Protein AF-A0A7Y9S3E4-F1 (afdb_monomer_lite)

Structure (mmCIF, N/CA/C/O backbone):
data_AF-A0A7Y9S3E4-F1
#
_entry.id   AF-A0A7Y9S3E4-F1
#
loop_
_atom_site.group_PDB
_atom_site.id
_atom_site.type_symbol
_atom_site.label_atom_id
_atom_site.label_alt_id
_atom_site.label_comp_id
_atom_site.label_asym_id
_atom_site.label_entity_id
_atom_site.label_seq_id
_atom_site.pdbx_PDB_ins_code
_atom_site.Cartn_x
_atom_site.Cartn_y
_atom_site.Cartn_z
_atom_site.occupancy
_atom_site.B_iso_or_equiv
_atom_site.auth_seq_id
_atom_site.auth_comp_id
_atom_site.auth_asym_id
_atom_site.auth_atom_id
_atom_site.pdbx_PDB_model_num
ATOM 1 N N . MET A 1 1 ? -20.476 12.607 18.650 1.00 38.75 1 MET A N 1
ATOM 2 C CA . MET A 1 1 ? -20.644 11.712 17.489 1.00 38.75 1 MET A CA 1
ATOM 3 C C . MET A 1 1 ? -19.279 11.113 17.263 1.00 38.75 1 MET A C 1
ATOM 5 O O . MET A 1 1 ? -18.344 11.883 17.117 1.00 38.75 1 MET A O 1
ATOM 9 N N . SER A 1 2 ? -19.135 9.801 17.442 1.00 44.78 2 SER A N 1
ATOM 10 C CA . SER A 1 2 ? -17.832 9.149 17.321 1.00 44.78 2 SER A CA 1
ATOM 11 C C . SER A 1 2 ? -17.472 9.126 15.841 1.00 44.78 2 SER A C 1
ATOM 13 O O . SER A 1 2 ? -18.087 8.367 15.095 1.00 44.78 2 SER A O 1
ATOM 15 N N . ASP A 1 3 ? -16.535 9.974 15.420 1.00 51.94 3 ASP A N 1
ATOM 16 C CA . ASP A 1 3 ? -15.800 9.758 14.177 1.00 51.94 3 ASP A CA 1
ATOM 17 C C . ASP A 1 3 ? -15.021 8.461 14.381 1.00 51.94 3 ASP A C 1
ATOM 19 O O . ASP A 1 3 ? -13.937 8.431 1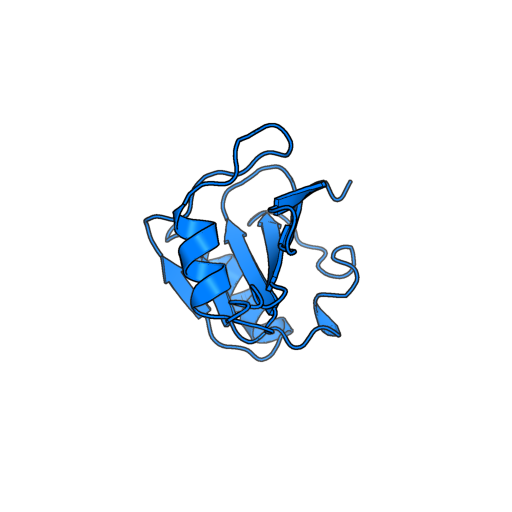4.959 1.00 51.94 3 ASP A O 1
ATOM 23 N N . LEU A 1 4 ? -15.665 7.345 14.043 1.00 54.62 4 LEU A N 1
ATOM 24 C CA . LEU A 1 4 ? -15.028 6.044 13.997 1.00 54.62 4 LEU A CA 1
ATOM 25 C C . LEU A 1 4 ? -13.990 6.154 12.886 1.00 54.62 4 LEU A C 1
ATOM 27 O O . LEU A 1 4 ? -14.339 6.045 11.712 1.00 54.62 4 LEU A O 1
ATOM 31 N N . GLN A 1 5 ? -12.740 6.440 13.253 1.00 60.81 5 GLN A N 1
ATOM 32 C CA . GLN A 1 5 ? -11.616 6.304 12.340 1.00 60.81 5 GLN A CA 1
ATOM 33 C C . GLN A 1 5 ? -11.707 4.895 11.757 1.00 60.81 5 GLN A C 1
ATOM 35 O O . GLN A 1 5 ? -11.654 3.903 12.487 1.00 60.81 5 GLN A O 1
ATOM 40 N N . CYS A 1 6 ? -11.996 4.814 10.458 1.00 67.12 6 CYS A N 1
ATOM 41 C CA . CYS A 1 6 ? -12.149 3.528 9.806 1.00 67.12 6 CYS A CA 1
ATOM 42 C C . CYS A 1 6 ? -10.779 2.848 9.815 1.00 67.12 6 CYS A C 1
ATOM 44 O O . CYS A 1 6 ? -9.793 3.506 9.472 1.00 67.12 6 CYS A O 1
ATOM 46 N N . PRO A 1 7 ? -10.702 1.566 10.204 1.00 79.69 7 PRO A N 1
ATOM 47 C CA . PRO A 1 7 ? -9.441 0.852 10.172 1.00 79.69 7 PRO A CA 1
ATOM 48 C C . PRO A 1 7 ? -8.881 0.898 8.751 1.00 79.69 7 PRO A C 1
ATOM 50 O O . PRO A 1 7 ? -9.616 0.682 7.784 1.00 79.69 7 PRO A O 1
ATOM 53 N N . ALA A 1 8 ? -7.594 1.203 8.641 1.00 89.62 8 ALA A N 1
ATOM 54 C CA . ALA A 1 8 ? -6.874 1.240 7.377 1.00 89.62 8 ALA A CA 1
ATOM 55 C C . ALA A 1 8 ? -5.636 0.359 7.494 1.00 89.62 8 ALA A C 1
ATOM 57 O O . ALA A 1 8 ? -4.955 0.364 8.524 1.00 89.62 8 ALA A O 1
ATOM 58 N N . ARG A 1 9 ? -5.348 -0.398 6.435 1.00 93.31 9 ARG A N 1
ATOM 59 C CA . ARG A 1 9 ? -4.148 -1.228 6.349 1.00 93.31 9 ARG A CA 1
ATOM 60 C C . ARG A 1 9 ? -3.363 -0.880 5.101 1.00 93.31 9 ARG A C 1
ATOM 62 O O . ARG A 1 9 ? -3.923 -0.817 4.008 1.00 93.31 9 ARG A O 1
ATOM 69 N N . MET A 1 10 ? -2.059 -0.705 5.272 1.00 94.44 10 MET A N 1
ATOM 70 C CA . MET A 1 10 ? -1.138 -0.426 4.180 1.00 94.44 10 MET A CA 1
ATOM 71 C C . MET A 1 10 ? 0.053 -1.372 4.236 1.00 94.44 10 MET A C 1
ATOM 73 O O . MET A 1 10 ? 0.647 -1.561 5.297 1.00 94.44 10 MET A O 1
ATOM 77 N N . TRP A 1 11 ? 0.436 -1.933 3.093 1.00 95.56 11 TRP A N 1
ATOM 78 C CA . TRP A 1 11 ? 1.702 -2.657 2.963 1.00 95.56 11 TRP A CA 1
ATOM 79 C C . TRP A 1 11 ? 2.698 -1.788 2.220 1.00 95.56 11 TRP A C 1
ATOM 81 O O . TRP A 1 11 ? 2.437 -1.390 1.091 1.00 95.56 11 TRP A O 1
ATOM 91 N N . VAL A 1 12 ? 3.853 -1.536 2.824 1.00 94.44 12 VAL A N 1
ATOM 92 C CA . VAL A 1 12 ? 4.987 -0.934 2.126 1.00 94.44 12 VAL A CA 1
ATOM 93 C C . VAL A 1 12 ? 5.810 -2.059 1.539 1.00 94.44 12 VAL A C 1
ATOM 95 O O . VAL A 1 12 ? 6.483 -2.798 2.257 1.00 94.44 12 VAL A O 1
ATOM 98 N N . VAL A 1 13 ? 5.731 -2.185 0.224 1.00 94.25 13 VAL A N 1
ATOM 99 C CA . VAL A 1 13 ? 6.451 -3.155 -0.582 1.00 94.25 13 VAL A CA 1
ATOM 100 C C . VAL A 1 13 ? 7.700 -2.466 -1.140 1.00 94.25 13 VAL A C 1
ATOM 102 O O . VAL A 1 13 ? 7.583 -1.557 -1.963 1.00 94.25 13 VAL A O 1
ATOM 105 N N . PRO A 1 14 ? 8.913 -2.873 -0.727 1.00 93.69 14 PRO A N 1
ATOM 106 C CA . PRO A 1 14 ? 10.144 -2.401 -1.340 1.00 93.69 14 PRO A CA 1
ATOM 107 C C . PRO A 1 14 ? 10.124 -2.664 -2.843 1.00 93.69 14 PRO A C 1
ATOM 109 O O . PRO A 1 14 ? 9.809 -3.776 -3.264 1.00 93.69 14 PRO A O 1
ATOM 112 N N . ALA A 1 15 ? 10.531 -1.694 -3.656 1.00 92.56 15 ALA A N 1
ATOM 113 C CA . ALA A 1 15 ? 10.601 -1.857 -5.108 1.00 92.56 15 ALA A CA 1
ATOM 114 C C . ALA A 1 15 ? 11.531 -3.016 -5.531 1.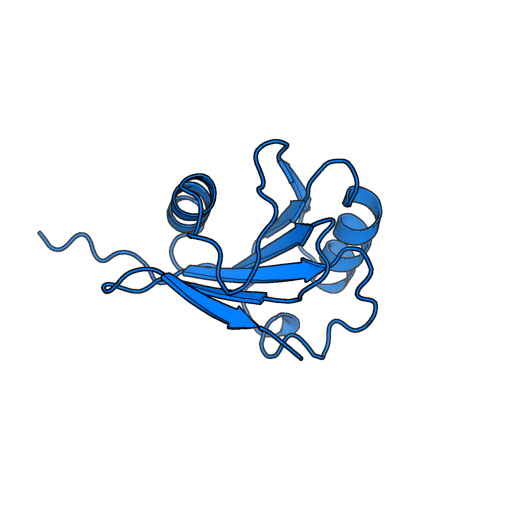00 92.56 15 ALA A C 1
ATOM 116 O O . ALA A 1 15 ? 11.340 -3.630 -6.576 1.00 92.56 15 ALA A O 1
ATOM 117 N N . ALA A 1 16 ? 12.518 -3.352 -4.694 1.00 91.69 16 ALA A N 1
ATOM 118 C CA . ALA A 1 16 ? 13.413 -4.489 -4.898 1.00 91.69 16 ALA A CA 1
ATOM 119 C C . ALA A 1 16 ? 12.837 -5.840 -4.419 1.00 91.69 16 ALA A C 1
ATOM 121 O O . ALA A 1 16 ? 13.448 -6.881 -4.656 1.00 91.69 16 ALA A O 1
ATOM 122 N N . ALA A 1 17 ? 11.695 -5.855 -3.721 1.00 89.81 17 ALA A N 1
ATOM 123 C CA . ALA A 1 17 ? 11.090 -7.083 -3.219 1.00 89.81 17 ALA A CA 1
ATOM 124 C C . ALA A 1 17 ? 10.464 -7.874 -4.366 1.00 89.81 17 ALA A C 1
ATOM 126 O O . ALA A 1 17 ? 9.543 -7.391 -5.023 1.00 89.81 17 ALA A O 1
ATOM 127 N N . THR A 1 18 ? 10.931 -9.101 -4.576 1.00 85.31 18 THR A N 1
ATOM 128 C CA . THR A 1 18 ? 10.409 -10.014 -5.603 1.00 85.31 18 THR A CA 1
ATOM 129 C C . THR A 1 18 ? 9.327 -10.945 -5.066 1.00 85.31 18 THR A C 1
ATOM 131 O O . THR A 1 18 ? 8.403 -11.284 -5.799 1.00 85.31 18 THR A O 1
ATOM 134 N N . ASP A 1 19 ? 9.415 -11.311 -3.788 1.00 87.12 19 ASP A N 1
ATOM 135 C CA . ASP A 1 19 ? 8.465 -12.189 -3.113 1.00 87.12 19 ASP A CA 1
ATOM 136 C C . ASP A 1 19 ? 7.341 -11.372 -2.459 1.00 87.12 19 ASP A C 1
ATOM 138 O O . ASP A 1 19 ? 7.576 -10.622 -1.505 1.00 87.12 19 ASP A O 1
ATOM 142 N N . LEU A 1 20 ? 6.127 -11.498 -3.003 1.00 86.50 20 LEU A N 1
ATOM 143 C CA . LEU A 1 20 ? 4.917 -10.882 -2.454 1.00 86.50 20 LEU A CA 1
ATOM 144 C C . LEU A 1 20 ? 4.209 -11.772 -1.428 1.00 86.50 20 LEU A C 1
ATOM 146 O O . LEU A 1 20 ? 3.390 -11.271 -0.660 1.00 86.50 20 LEU A O 1
ATOM 150 N N . ASP A 1 21 ? 4.527 -13.064 -1.371 1.00 86.44 21 ASP A N 1
ATOM 151 C CA . ASP A 1 21 ? 3.828 -14.007 -0.499 1.00 86.44 21 ASP A CA 1
ATOM 152 C C . ASP A 1 21 ? 4.249 -13.834 0.967 1.00 86.44 21 ASP A C 1
ATOM 154 O O . ASP A 1 21 ? 3.477 -14.134 1.878 1.00 86.44 21 ASP A O 1
ATOM 158 N N . ARG A 1 22 ? 5.421 -13.228 1.212 1.00 85.62 22 ARG A N 1
ATOM 159 C CA . ARG A 1 22 ? 5.833 -12.770 2.551 1.00 85.62 22 ARG A CA 1
ATOM 160 C C . ARG A 1 22 ? 4.950 -11.654 3.125 1.00 85.62 22 ARG A C 1
ATOM 162 O O . ARG A 1 22 ? 4.979 -11.409 4.329 1.00 85.62 22 ARG A O 1
ATOM 169 N N . PHE A 1 23 ? 4.175 -10.957 2.291 1.00 87.50 23 PHE A N 1
ATOM 170 C CA . PHE A 1 23 ? 3.223 -9.945 2.744 1.00 87.50 23 PHE A CA 1
ATOM 171 C C . PHE A 1 23 ? 1.912 -10.637 3.099 1.00 87.50 23 PHE A C 1
ATOM 173 O O . PHE A 1 23 ? 0.946 -10.620 2.333 1.00 87.50 23 PHE A O 1
ATOM 180 N N . GLU A 1 24 ? 1.895 -11.276 4.270 1.00 84.19 24 GLU A N 1
ATOM 181 C CA . GLU A 1 24 ? 0.730 -12.023 4.732 1.00 84.19 24 GLU A CA 1
ATOM 182 C C . GLU A 1 24 ? -0.528 -11.151 4.659 1.00 84.19 24 GLU A C 1
ATOM 184 O O . GLU A 1 24 ? -0.579 -10.005 5.123 1.00 84.19 24 GLU A O 1
ATOM 189 N N . GLY A 1 25 ? -1.556 -11.705 4.026 1.00 83.94 25 GLY A N 1
ATOM 190 C CA . GLY A 1 25 ? -2.825 -11.031 3.855 1.00 83.94 25 GLY A CA 1
ATOM 191 C C . GLY A 1 25 ? -2.888 -10.058 2.681 1.00 83.94 25 GLY A C 1
ATOM 192 O O . GLY A 1 25 ? -3.997 -9.662 2.367 1.00 83.94 25 GLY A O 1
ATOM 193 N N . LEU A 1 26 ? -1.791 -9.709 1.994 1.00 87.25 26 LEU A N 1
ATOM 194 C CA . LEU A 1 26 ? -1.815 -8.755 0.872 1.00 87.25 26 LEU A CA 1
ATOM 195 C C . LEU A 1 26 ? -2.743 -9.224 -0.259 1.00 87.25 26 LEU A C 1
ATOM 197 O O . LEU A 1 26 ? -3.621 -8.484 -0.684 1.00 87.25 26 LEU A O 1
ATOM 201 N N . ARG A 1 27 ? -2.590 -10.475 -0.711 1.00 82.50 27 ARG A N 1
ATOM 202 C CA . ARG A 1 27 ? -3.397 -11.040 -1.812 1.00 82.50 27 ARG A CA 1
ATOM 203 C C . ARG A 1 27 ? -4.844 -11.345 -1.414 1.00 82.50 27 ARG A C 1
ATOM 205 O O . ARG A 1 27 ? -5.726 -11.369 -2.263 1.00 82.50 27 ARG A O 1
ATOM 212 N N . SER A 1 28 ? -5.085 -11.642 -0.137 1.00 80.06 28 SER A N 1
ATOM 213 C CA . SER A 1 28 ? -6.424 -11.964 0.377 1.00 80.06 28 SER A CA 1
ATOM 214 C C . SER A 1 28 ? -7.170 -10.743 0.903 1.00 80.06 28 SER A C 1
ATOM 216 O O . SER A 1 28 ? -8.387 -10.789 1.085 1.00 80.06 28 SER A O 1
ATOM 218 N N . ALA A 1 29 ? -6.448 -9.670 1.213 1.00 79.56 29 ALA A N 1
ATOM 219 C CA . ALA A 1 29 ? -7.044 -8.405 1.569 1.00 79.56 29 ALA A CA 1
ATOM 220 C C . ALA A 1 29 ? -7.716 -7.821 0.339 1.00 79.56 29 ALA A C 1
ATOM 222 O O . ALA A 1 29 ? -7.279 -8.003 -0.796 1.00 79.56 29 ALA A O 1
ATOM 223 N N . LYS A 1 30 ? -8.786 -7.075 0.587 1.00 80.06 30 LYS A N 1
ATOM 224 C CA . LYS A 1 30 ? -9.442 -6.279 -0.438 1.00 80.06 30 LYS A CA 1
ATOM 225 C C . LYS A 1 30 ? -8.586 -5.038 -0.714 1.00 80.06 30 LYS A C 1
ATOM 227 O O . LYS A 1 30 ? -8.964 -3.932 -0.336 1.00 80.06 30 LYS A O 1
ATOM 232 N N . VAL A 1 31 ? -7.396 -5.256 -1.281 1.00 89.81 31 VAL A N 1
ATOM 233 C CA . VAL A 1 31 ? -6.528 -4.181 -1.755 1.00 89.81 31 VAL A CA 1
ATOM 234 C C . VAL A 1 31 ? -7.268 -3.493 -2.889 1.00 89.81 31 VAL A C 1
ATOM 236 O O . VAL A 1 31 ? -7.709 -4.164 -3.818 1.00 89.81 31 VAL A O 1
ATOM 239 N N . SER A 1 32 ? -7.474 -2.187 -2.793 1.00 91.25 32 SER A N 1
ATOM 240 C CA . SER A 1 32 ? -8.217 -1.435 -3.808 1.00 91.25 32 SER A CA 1
ATOM 241 C C . SER A 1 32 ? -7.305 -0.691 -4.777 1.00 91.25 32 SER A C 1
ATOM 243 O O . SER A 1 32 ? -7.716 -0.417 -5.906 1.00 91.25 32 SER A O 1
ATOM 245 N N . LEU A 1 33 ? -6.068 -0.387 -4.365 1.00 94.75 33 LEU A N 1
ATOM 246 C CA . LEU A 1 33 ? -5.140 0.428 -5.142 1.00 94.75 33 LEU A CA 1
ATOM 247 C C . LEU A 1 33 ? -3.676 0.197 -4.735 1.00 94.75 33 LEU A C 1
ATOM 249 O O . LEU A 1 33 ? -3.363 -0.015 -3.557 1.00 94.75 33 LEU A O 1
ATOM 253 N N . VAL A 1 34 ? -2.777 0.286 -5.717 1.00 96.31 34 VAL A N 1
ATOM 254 C CA . VAL A 1 34 ? -1.328 0.366 -5.505 1.00 96.31 34 VAL A CA 1
ATOM 255 C C . VAL A 1 34 ? -0.870 1.808 -5.705 1.00 96.31 34 VAL A C 1
ATOM 257 O O . VAL A 1 34 ? -1.021 2.378 -6.779 1.00 96.31 34 VAL A O 1
ATOM 260 N N . TYR A 1 35 ? -0.255 2.394 -4.690 1.00 96.25 35 TYR A N 1
ATOM 261 C CA . TYR A 1 35 ? 0.426 3.678 -4.775 1.00 96.25 35 TYR A CA 1
ATOM 262 C C . TYR A 1 35 ? 1.915 3.485 -5.024 1.00 96.25 35 TYR A C 1
ATOM 264 O O . TYR A 1 35 ? 2.527 2.563 -4.485 1.00 96.25 35 TYR A O 1
ATOM 272 N N . SER A 1 36 ? 2.523 4.374 -5.803 1.00 95.19 36 SER A N 1
ATOM 273 C CA . SER A 1 36 ? 3.963 4.336 -6.040 1.00 95.19 36 SER A CA 1
ATOM 274 C C . SER A 1 36 ? 4.573 5.709 -6.262 1.00 95.19 36 SER A C 1
ATOM 276 O O . SER A 1 36 ? 3.908 6.635 -6.724 1.00 95.19 36 SER A O 1
ATOM 278 N N . ASP A 1 37 ? 5.863 5.828 -5.961 1.00 91.75 37 ASP A N 1
ATOM 279 C CA . ASP A 1 37 ? 6.673 6.941 -6.438 1.00 91.75 37 ASP A CA 1
ATOM 280 C C . ASP A 1 37 ? 7.101 6.725 -7.906 1.00 91.75 37 ASP A C 1
ATOM 282 O O . ASP A 1 37 ? 7.007 5.636 -8.475 1.00 91.75 37 ASP A O 1
ATOM 286 N N . ALA A 1 38 ? 7.609 7.776 -8.552 1.00 89.81 38 ALA A N 1
ATOM 287 C CA . ALA A 1 38 ? 8.022 7.687 -9.955 1.00 89.81 38 ALA A CA 1
ATOM 288 C C . ALA A 1 38 ? 9.191 6.710 -10.202 1.00 89.81 38 ALA A C 1
ATOM 290 O O . ALA A 1 38 ? 9.353 6.224 -11.320 1.00 89.81 38 ALA A O 1
ATOM 291 N N . ARG A 1 39 ? 10.025 6.432 -9.191 1.00 90.31 39 ARG A N 1
ATOM 292 C CA . ARG A 1 39 ? 11.202 5.552 -9.321 1.00 90.31 39 ARG A CA 1
ATOM 293 C C . ARG A 1 39 ? 10.810 4.080 -9.266 1.00 90.31 39 ARG A C 1
ATOM 295 O O . ARG A 1 39 ? 11.495 3.245 -9.848 1.00 90.31 39 ARG A O 1
ATOM 302 N N . SER A 1 40 ? 9.701 3.793 -8.599 1.00 93.75 40 SER A N 1
ATOM 303 C CA . SER A 1 40 ? 9.216 2.450 -8.295 1.00 93.75 40 SER A CA 1
ATOM 304 C C . SER A 1 40 ? 8.055 2.020 -9.196 1.00 93.75 40 SER A C 1
ATOM 306 O O . SER A 1 40 ? 7.582 0.890 -9.083 1.00 93.75 40 SER A O 1
ATOM 308 N N . LEU A 1 41 ? 7.642 2.879 -10.139 1.00 94.00 41 LEU A N 1
ATOM 309 C CA . LEU A 1 41 ? 6.494 2.668 -11.023 1.00 94.00 41 LEU A CA 1
ATOM 310 C C . LEU A 1 41 ? 6.517 1.320 -11.752 1.00 94.00 41 LEU A C 1
ATOM 312 O O . LEU A 1 41 ? 5.497 0.642 -11.794 1.00 94.00 41 LEU A O 1
ATOM 316 N N . ALA A 1 42 ? 7.658 0.917 -12.318 1.00 94.62 42 ALA A N 1
ATOM 317 C CA . ALA A 1 42 ? 7.747 -0.350 -13.049 1.00 94.62 42 ALA A CA 1
ATOM 318 C C . ALA A 1 42 ? 7.379 -1.539 -12.149 1.00 94.62 42 ALA A C 1
ATOM 320 O O . ALA A 1 42 ? 6.550 -2.364 -12.522 1.00 94.62 42 ALA A O 1
ATOM 321 N N . ARG A 1 43 ? 7.918 -1.565 -10.924 1.00 95.62 43 ARG A N 1
ATOM 322 C CA . ARG A 1 43 ? 7.569 -2.594 -9.945 1.00 95.62 43 ARG A CA 1
ATOM 323 C C . ARG A 1 43 ? 6.118 -2.471 -9.495 1.00 95.62 43 ARG A C 1
ATOM 325 O O . ARG A 1 43 ? 5.456 -3.480 -9.301 1.00 95.62 43 ARG A O 1
ATOM 332 N N . ALA A 1 44 ? 5.616 -1.252 -9.330 1.00 95.56 44 ALA A N 1
ATOM 333 C CA . ALA A 1 44 ? 4.239 -1.028 -8.916 1.00 95.56 44 ALA A CA 1
ATOM 334 C C . ALA A 1 44 ? 3.228 -1.580 -9.919 1.00 95.56 44 ALA A C 1
ATOM 336 O O . ALA A 1 44 ? 2.243 -2.173 -9.498 1.00 95.56 44 ALA A O 1
ATOM 337 N N . VAL A 1 45 ? 3.502 -1.432 -11.218 1.00 96.38 45 VAL A N 1
ATOM 338 C CA . VAL A 1 45 ? 2.695 -2.032 -12.289 1.00 96.38 45 VAL A CA 1
ATOM 339 C C . VAL A 1 45 ? 2.692 -3.553 -12.173 1.00 96.38 45 VAL A C 1
ATOM 341 O O . VAL A 1 45 ? 1.620 -4.142 -12.171 1.00 96.38 45 VAL A O 1
ATOM 344 N N . GLU A 1 46 ? 3.850 -4.184 -11.972 1.00 95.38 46 GLU A N 1
ATOM 345 C CA . GLU A 1 46 ? 3.918 -5.640 -11.776 1.00 95.38 46 GLU A CA 1
ATOM 346 C C . GLU A 1 46 ? 3.109 -6.099 -10.553 1.00 95.38 46 GLU A C 1
ATOM 348 O O . GLU A 1 46 ? 2.356 -7.062 -10.635 1.00 95.38 46 GLU A O 1
ATOM 353 N N . VAL A 1 47 ? 3.236 -5.400 -9.419 1.00 94.00 47 VAL A N 1
ATOM 354 C CA . VAL A 1 47 ? 2.493 -5.721 -8.186 1.00 94.00 47 VAL A CA 1
ATOM 355 C C . VAL A 1 47 ? 0.988 -5.523 -8.376 1.00 94.00 47 VAL A C 1
ATOM 357 O O . VAL A 1 47 ? 0.193 -6.327 -7.898 1.00 94.00 47 VAL A O 1
ATOM 360 N N . ALA A 1 48 ? 0.586 -4.459 -9.063 1.00 94.62 48 ALA A N 1
ATOM 361 C CA . ALA A 1 48 ? -0.808 -4.169 -9.360 1.00 94.62 48 ALA A CA 1
ATOM 362 C C . ALA A 1 48 ? -1.438 -5.192 -10.304 1.00 94.62 48 ALA A C 1
ATOM 364 O O . ALA A 1 48 ? -2.555 -5.633 -10.039 1.00 94.62 48 ALA A O 1
ATOM 365 N N . ASP A 1 49 ? -0.714 -5.615 -11.342 1.00 94.81 49 ASP A N 1
ATOM 366 C CA . ASP A 1 49 ? -1.141 -6.688 -12.241 1.00 94.81 49 ASP A CA 1
ATOM 367 C C . ASP A 1 49 ? -1.323 -8.004 -11.465 1.00 94.81 49 ASP A C 1
ATOM 369 O O . ASP A 1 49 ? -2.347 -8.674 -11.609 1.00 94.81 49 ASP A O 1
ATOM 373 N N . ASP A 1 50 ? -0.386 -8.325 -10.567 1.00 92.75 50 ASP A N 1
ATOM 374 C CA . ASP A 1 50 ? -0.439 -9.492 -9.676 1.00 92.75 50 ASP A CA 1
ATOM 375 C C . ASP A 1 50 ? -1.647 -9.482 -8.722 1.00 92.75 50 ASP A C 1
ATOM 377 O O . ASP A 1 50 ? -2.145 -10.541 -8.326 1.00 92.75 50 ASP A O 1
ATOM 381 N N . LEU A 1 51 ? -2.092 -8.292 -8.311 1.00 90.88 51 LEU A N 1
ATOM 382 C CA . LEU A 1 51 ? -3.230 -8.087 -7.412 1.00 90.88 51 LEU A CA 1
ATOM 383 C C . LEU A 1 51 ? -4.548 -7.831 -8.164 1.00 90.88 51 LEU A C 1
ATOM 385 O O . LEU A 1 51 ? -5.615 -7.898 -7.556 1.00 90.88 51 LEU A O 1
ATOM 389 N N . GLY A 1 52 ? -4.496 -7.560 -9.471 1.00 93.31 52 GLY A N 1
ATOM 390 C CA . GLY A 1 52 ? -5.657 -7.212 -10.289 1.00 93.31 52 GLY A CA 1
ATOM 391 C C . GLY A 1 52 ? -6.270 -5.847 -9.954 1.00 93.31 52 GLY A C 1
ATOM 392 O O . GLY A 1 52 ? -7.490 -5.693 -10.032 1.00 93.31 52 GLY A O 1
ATOM 393 N N . VAL A 1 53 ? -5.452 -4.867 -9.558 1.00 94.81 53 VAL A N 1
ATOM 394 C CA . VAL A 1 53 ? -5.887 -3.529 -9.104 1.00 94.81 53 VAL A CA 1
ATOM 395 C C . VAL A 1 53 ? -5.167 -2.417 -9.873 1.00 94.81 53 VAL A C 1
ATOM 397 O O . VAL A 1 53 ? -4.129 -2.671 -10.471 1.00 94.81 53 VAL A O 1
ATOM 400 N N . PRO A 1 54 ? -5.681 -1.176 -9.899 1.00 96.00 54 PRO A N 1
ATOM 401 C CA . PRO A 1 54 ? -4.978 -0.062 -10.536 1.00 96.00 54 PRO A CA 1
ATOM 402 C C . PRO A 1 54 ? -3.717 0.399 -9.775 1.00 96.00 54 PRO A C 1
ATOM 404 O O . PRO A 1 54 ? -3.536 0.106 -8.591 1.00 96.00 54 PRO A O 1
ATOM 407 N N . VAL A 1 55 ? -2.873 1.182 -10.465 1.00 96.69 55 VAL A N 1
ATOM 408 C CA . VAL A 1 55 ? -1.731 1.923 -9.892 1.00 96.69 55 VAL A CA 1
ATOM 409 C C . VAL A 1 55 ? -1.994 3.426 -9.938 1.00 96.69 55 VAL A C 1
ATOM 411 O O . VAL A 1 55 ? -2.450 3.939 -10.961 1.00 96.69 55 VAL A O 1
ATOM 414 N N . GLU A 1 56 ? -1.614 4.148 -8.885 1.00 96.56 56 GLU A N 1
ATOM 415 C CA . GLU A 1 56 ? -1.552 5.610 -8.854 1.00 96.56 56 GLU A CA 1
ATOM 416 C C . GLU A 1 56 ? -0.149 6.102 -8.462 1.00 96.56 56 GLU A C 1
ATOM 418 O O . GLU A 1 56 ? 0.479 5.597 -7.529 1.00 96.56 56 GLU A O 1
ATOM 423 N N . ILE A 1 57 ? 0.353 7.112 -9.180 1.00 94.25 57 ILE A N 1
ATOM 424 C CA . ILE A 1 57 ? 1.660 7.717 -8.901 1.00 94.25 57 ILE A CA 1
ATOM 425 C C . ILE A 1 57 ? 1.479 8.905 -7.962 1.00 94.25 57 ILE A C 1
ATOM 427 O O . ILE A 1 57 ? 0.779 9.860 -8.295 1.00 94.25 57 ILE A O 1
ATOM 431 N N . ARG A 1 58 ? 2.191 8.892 -6.836 1.00 92.75 58 ARG A N 1
ATOM 432 C CA . ARG A 1 58 ? 2.254 9.999 -5.882 1.00 92.75 58 ARG A CA 1
ATOM 433 C C . ARG A 1 58 ? 3.703 10.360 -5.571 1.00 92.75 58 ARG A C 1
ATOM 435 O O . ARG A 1 58 ? 4.519 9.512 -5.226 1.00 92.75 58 ARG A O 1
ATOM 442 N N . LEU A 1 59 ? 4.033 11.641 -5.729 1.00 87.06 59 LEU A N 1
ATOM 443 C CA . LEU A 1 59 ? 5.398 12.159 -5.551 1.00 87.06 59 LEU A CA 1
ATOM 444 C C . LEU A 1 59 ? 5.699 12.582 -4.108 1.00 87.06 59 LEU A C 1
ATOM 446 O O . LEU A 1 59 ? 6.851 12.840 -3.776 1.00 87.06 59 LEU A O 1
ATOM 450 N N . ASP A 1 60 ? 4.666 12.674 -3.277 1.00 88.25 60 ASP A N 1
ATOM 451 C CA . ASP A 1 60 ? 4.719 13.038 -1.864 1.00 88.25 60 ASP A CA 1
ATOM 452 C C . ASP A 1 60 ? 4.840 11.821 -0.935 1.00 88.25 60 ASP A C 1
ATOM 454 O O . ASP A 1 60 ? 4.880 11.985 0.284 1.00 88.25 60 ASP A O 1
ATOM 458 N N . LEU A 1 61 ? 4.936 10.604 -1.490 1.00 87.50 61 LEU A N 1
ATOM 459 C CA . LEU A 1 61 ? 5.140 9.400 -0.692 1.00 87.50 61 LEU A CA 1
ATOM 460 C C . LEU A 1 61 ? 6.520 9.440 -0.013 1.00 87.50 61 LEU A C 1
ATOM 462 O O . LEU A 1 61 ? 7.542 9.642 -0.676 1.00 87.50 61 LEU A O 1
ATOM 466 N N . PRO A 1 62 ? 6.570 9.250 1.313 1.00 80.75 62 PRO A N 1
ATOM 467 C CA . PRO A 1 62 ? 7.794 9.366 2.079 1.00 80.75 62 PRO A CA 1
ATOM 468 C C . PRO A 1 62 ? 8.606 8.075 1.984 1.00 80.75 62 PRO A C 1
ATOM 470 O O . PRO A 1 62 ? 8.088 6.999 1.690 1.00 80.75 62 PRO A O 1
ATOM 473 N N . ARG A 1 63 ? 9.890 8.158 2.335 1.00 79.44 63 ARG A N 1
ATOM 474 C CA . ARG A 1 63 ? 10.634 6.960 2.735 1.00 79.44 63 ARG A CA 1
ATOM 475 C C . ARG A 1 63 ? 10.204 6.581 4.146 1.00 79.44 63 ARG A C 1
ATOM 477 O O . ARG A 1 63 ? 10.119 7.456 5.002 1.00 79.44 63 ARG A O 1
ATOM 484 N N . LEU A 1 64 ? 9.929 5.300 4.362 1.00 81.56 64 LEU A N 1
ATOM 485 C CA . LEU A 1 64 ? 9.419 4.781 5.628 1.00 81.56 64 LEU A CA 1
ATOM 486 C C . LEU A 1 64 ? 10.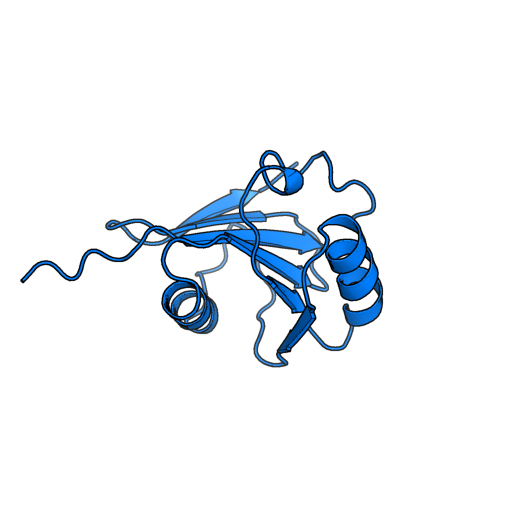401 3.770 6.215 1.00 81.56 64 LEU A C 1
ATOM 488 O O . LEU A 1 64 ? 10.876 2.874 5.514 1.00 81.56 64 LEU A O 1
ATOM 492 N N . GLY A 1 65 ? 10.656 3.900 7.510 1.00 77.12 65 GLY A N 1
ATOM 493 C CA . GLY A 1 65 ? 11.328 2.920 8.350 1.00 77.12 65 GLY A CA 1
ATOM 494 C C . GLY A 1 65 ? 10.495 2.629 9.597 1.00 77.12 65 GLY A C 1
ATOM 495 O O . GLY A 1 65 ? 9.630 3.409 9.980 1.00 77.12 65 GLY A O 1
ATOM 496 N N . VAL A 1 66 ? 10.764 1.501 10.261 1.00 77.31 66 VAL A N 1
ATOM 497 C CA . VAL A 1 66 ? 10.012 1.070 11.462 1.00 77.31 66 VAL A CA 1
ATOM 498 C C . VAL A 1 66 ? 10.070 2.099 12.596 1.00 77.31 66 VAL A C 1
ATOM 500 O O . VAL A 1 66 ? 9.124 2.221 13.367 1.00 77.31 66 VAL A O 1
ATOM 503 N N . ALA A 1 67 ? 11.191 2.814 12.718 1.00 79.25 67 ALA A N 1
ATOM 504 C CA . ALA A 1 67 ? 11.423 3.799 13.771 1.00 79.25 67 ALA A CA 1
ATOM 505 C C . ALA A 1 67 ? 11.034 5.231 13.366 1.00 79.25 67 ALA A C 1
ATOM 507 O O . ALA A 1 67 ? 11.132 6.138 14.195 1.00 79.25 67 ALA A O 1
ATOM 508 N N . ASP A 1 68 ? 10.628 5.443 12.113 1.00 79.81 68 ASP A N 1
ATOM 509 C CA . ASP A 1 68 ? 10.274 6.769 11.626 1.00 79.81 68 ASP A CA 1
ATOM 510 C C . ASP A 1 68 ? 8.832 7.111 12.026 1.00 79.81 68 ASP A C 1
ATOM 512 O O . ASP A 1 68 ? 7.958 6.237 12.015 1.00 79.81 68 ASP A O 1
ATOM 516 N N . PRO A 1 69 ? 8.544 8.378 12.376 1.00 82.88 69 PRO A N 1
ATOM 517 C CA . PRO A 1 69 ? 7.167 8.810 12.558 1.00 82.88 69 PRO A CA 1
ATOM 518 C C . PRO A 1 69 ? 6.392 8.626 11.249 1.00 82.88 69 PRO A C 1
ATOM 520 O O . PRO A 1 69 ? 6.892 8.956 10.173 1.00 82.88 69 PRO A O 1
ATOM 523 N N . VAL A 1 70 ? 5.160 8.123 11.351 1.00 85.50 70 VAL A N 1
ATOM 524 C CA . VAL A 1 70 ? 4.266 7.954 10.200 1.00 85.50 70 VAL A CA 1
ATOM 525 C C . VAL A 1 70 ? 3.896 9.340 9.651 1.00 85.50 70 VAL A C 1
ATOM 527 O O . VAL A 1 70 ? 3.339 10.142 10.400 1.00 85.50 70 VAL A O 1
ATOM 530 N N . PRO A 1 71 ? 4.220 9.665 8.386 1.00 87.88 71 PRO A N 1
ATOM 531 C CA . PRO A 1 71 ? 3.968 11.002 7.847 1.00 87.88 71 PRO A CA 1
ATOM 532 C C . PRO A 1 71 ? 2.487 11.251 7.536 1.00 87.88 71 PRO A C 1
ATOM 534 O O . PRO A 1 71 ? 1.779 10.328 7.143 1.00 87.88 71 PRO A O 1
ATOM 537 N N . GLU A 1 72 ? 2.050 12.513 7.621 1.00 87.69 72 GLU A N 1
ATOM 538 C CA . GLU A 1 72 ? 0.644 12.940 7.447 1.00 87.69 72 GLU A CA 1
ATOM 539 C C . GLU A 1 72 ? 0.016 12.483 6.118 1.00 87.69 72 GLU A C 1
ATOM 541 O O . GLU A 1 72 ? -1.160 12.146 6.062 1.00 87.69 72 GLU A O 1
ATOM 546 N N . VAL A 1 73 ? 0.806 12.372 5.046 1.00 89.38 73 VAL A N 1
ATOM 547 C CA . VAL A 1 73 ? 0.329 11.852 3.750 1.00 89.38 73 VAL A CA 1
ATOM 548 C C . VAL A 1 73 ? -0.238 10.428 3.848 1.00 89.38 73 VAL A C 1
ATOM 550 O O . VAL A 1 73 ? -1.102 10.049 3.059 1.00 89.38 73 VAL A O 1
ATOM 553 N N . LEU A 1 74 ? 0.205 9.627 4.821 1.00 90.50 74 LEU A N 1
ATOM 554 C CA . LEU A 1 74 ? -0.370 8.308 5.075 1.00 90.50 74 LEU A CA 1
ATOM 555 C C . LEU A 1 74 ? -1.705 8.397 5.820 1.00 90.50 74 LEU A C 1
ATOM 557 O O . LEU A 1 74 ? -2.577 7.568 5.569 1.00 90.50 74 LEU A O 1
ATOM 561 N N . ASP A 1 75 ? -1.907 9.407 6.673 1.00 89.56 75 ASP A N 1
ATOM 562 C CA . ASP A 1 75 ? -3.227 9.697 7.243 1.00 89.56 75 ASP A CA 1
ATOM 563 C C . ASP A 1 75 ? -4.220 10.073 6.140 1.00 89.56 75 ASP A C 1
ATOM 565 O O . ASP A 1 75 ? -5.322 9.526 6.110 1.00 89.56 75 ASP A O 1
ATOM 569 N N . ASP A 1 76 ? -3.810 10.917 5.190 1.00 90.12 76 ASP A N 1
ATOM 570 C CA . ASP A 1 76 ? -4.637 11.286 4.036 1.00 90.12 76 ASP A CA 1
ATOM 571 C C . ASP A 1 76 ? -5.011 10.062 3.190 1.00 90.12 76 ASP A C 1
ATOM 573 O O . ASP A 1 76 ? -6.158 9.911 2.766 1.00 90.12 76 ASP A O 1
ATOM 577 N N . LEU 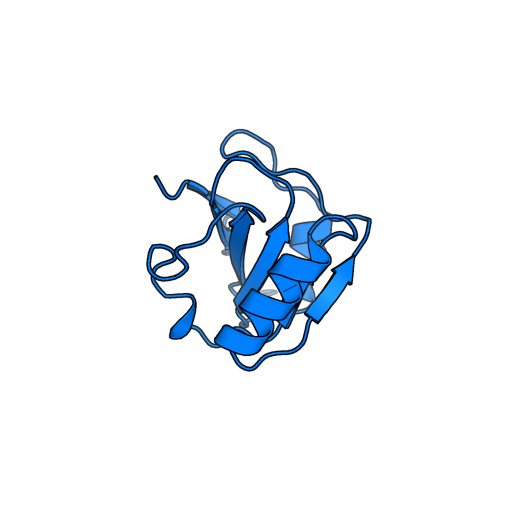A 1 77 ? -4.056 9.156 2.954 1.00 91.00 77 LEU A N 1
ATOM 578 C CA . LEU A 1 77 ? -4.312 7.913 2.225 1.00 91.00 77 LEU A CA 1
ATOM 579 C C . LEU A 1 77 ? -5.247 6.970 2.987 1.00 91.00 77 LEU A C 1
ATOM 581 O O . LEU A 1 77 ? -6.108 6.345 2.371 1.00 91.00 77 LEU A O 1
ATOM 585 N N . ALA A 1 78 ? -5.113 6.876 4.309 1.00 89.69 78 ALA A N 1
ATOM 586 C CA . ALA A 1 78 ? -6.002 6.067 5.140 1.00 89.69 78 ALA A CA 1
ATOM 587 C C . ALA A 1 78 ? -7.429 6.626 5.135 1.00 89.69 78 ALA A C 1
ATOM 589 O O . ALA A 1 78 ? -8.401 5.871 5.116 1.00 89.69 78 ALA A O 1
ATOM 590 N N . ASP A 1 79 ? -7.553 7.951 5.129 1.00 89.81 79 ASP A N 1
ATOM 591 C CA . ASP A 1 79 ? -8.828 8.649 5.056 1.00 89.81 79 ASP A CA 1
ATOM 592 C C . ASP A 1 79 ? -9.481 8.555 3.672 1.00 89.81 79 ASP A C 1
ATOM 594 O O . ASP A 1 79 ? -10.710 8.517 3.579 1.00 89.81 79 ASP A O 1
ATOM 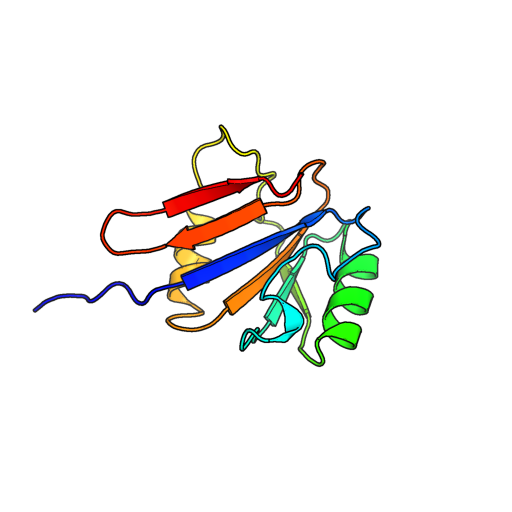598 N N . LEU A 1 80 ? -8.680 8.486 2.609 1.00 90.12 80 LEU A N 1
ATOM 599 C CA . LEU A 1 80 ? -9.159 8.257 1.249 1.00 90.12 80 LEU A CA 1
ATOM 600 C C . LEU A 1 80 ? -9.658 6.816 1.057 1.00 90.12 80 LEU A C 1
ATOM 602 O O . LEU A 1 80 ? -10.690 6.604 0.425 1.00 90.12 80 LEU A O 1
ATOM 606 N N . HIS A 1 81 ? -8.963 5.844 1.653 1.00 88.44 81 HIS A N 1
ATOM 607 C CA . HIS A 1 81 ? -9.236 4.404 1.543 1.00 88.44 81 HIS A CA 1
ATOM 608 C C . HIS A 1 81 ? -9.837 3.828 2.830 1.00 88.44 81 HIS A C 1
ATOM 610 O O . HIS A 1 81 ? -9.414 2.792 3.344 1.00 88.44 81 HIS A O 1
ATOM 616 N N . ARG A 1 82 ? -10.839 4.517 3.388 1.00 85.19 82 ARG A N 1
ATOM 617 C CA . ARG A 1 82 ? -11.477 4.132 4.658 1.00 85.19 82 ARG A CA 1
ATOM 618 C C . ARG A 1 82 ? -12.084 2.732 4.595 1.00 85.19 82 ARG A C 1
ATOM 620 O O . ARG A 1 82 ? -13.039 2.494 3.860 1.00 85.19 82 ARG A O 1
ATOM 627 N N . GLY A 1 83 ? -11.591 1.833 5.449 1.00 84.50 83 GLY A N 1
ATOM 628 C CA . GLY A 1 83 ? -12.048 0.441 5.497 1.00 84.50 83 GLY A CA 1
ATOM 629 C C . GLY A 1 83 ? -11.519 -0.422 4.350 1.00 84.50 83 GLY A C 1
ATOM 630 O O . GLY A 1 83 ? -11.918 -1.581 4.228 1.00 84.50 83 GLY A O 1
ATOM 631 N N . GLU A 1 84 ? -10.630 0.128 3.526 1.00 88.19 84 GLU A N 1
ATOM 632 C CA . GLU A 1 84 ? -9.952 -0.570 2.448 1.00 88.19 84 GLU A CA 1
ATOM 633 C C . GLU A 1 84 ? -8.464 -0.732 2.759 1.00 88.19 84 GLU A C 1
ATOM 635 O O . GLU A 1 84 ? -7.900 -0.156 3.694 1.00 88.19 84 GLU A O 1
ATOM 640 N N . ALA A 1 85 ? -7.845 -1.605 1.980 1.00 92.38 85 ALA A N 1
ATOM 641 C CA . ALA A 1 85 ? -6.437 -1.913 2.061 1.00 92.38 85 ALA A CA 1
ATOM 642 C C . ALA A 1 85 ? -5.735 -1.304 0.843 1.00 92.38 85 ALA A C 1
ATOM 644 O O . ALA A 1 85 ? -6.273 -1.340 -0.262 1.00 92.38 85 ALA A O 1
ATOM 645 N N . VAL A 1 86 ? -4.521 -0.791 1.016 1.00 94.69 86 VAL A N 1
ATOM 646 C CA . VAL A 1 86 ? -3.704 -0.307 -0.109 1.00 94.69 86 VAL A CA 1
ATOM 647 C C . VAL A 1 86 ? -2.291 -0.859 -0.029 1.00 94.69 86 VAL A C 1
ATOM 649 O O . VAL A 1 86 ? -1.796 -1.207 1.043 1.00 94.69 86 VAL A O 1
ATOM 652 N N . ALA A 1 87 ? -1.620 -0.932 -1.170 1.00 95.25 87 ALA A N 1
ATOM 653 C CA . ALA A 1 87 ? -0.201 -1.251 -1.228 1.00 95.25 87 ALA A CA 1
ATOM 654 C C . ALA A 1 87 ? 0.591 -0.011 -1.650 1.00 95.25 87 ALA A C 1
ATOM 656 O O . ALA A 1 87 ? 0.160 0.752 -2.505 1.00 95.25 87 ALA A O 1
ATOM 657 N N . LEU A 1 88 ? 1.753 0.187 -1.045 1.00 95.44 88 LEU A N 1
ATOM 658 C CA . LEU A 1 88 ? 2.694 1.267 -1.310 1.00 95.44 88 LEU A CA 1
ATOM 659 C C . LEU A 1 88 ? 3.967 0.632 -1.860 1.00 95.44 88 LEU A C 1
ATOM 661 O O . LEU A 1 88 ? 4.696 -0.018 -1.118 1.00 95.44 88 LEU A O 1
ATOM 665 N N . VAL A 1 89 ? 4.244 0.801 -3.148 1.00 95.38 89 VAL A N 1
ATOM 666 C CA . VAL A 1 89 ? 5.460 0.280 -3.781 1.00 95.38 89 VAL A CA 1
ATOM 667 C C . VAL A 1 89 ? 6.480 1.406 -3.883 1.00 95.38 89 VAL A C 1
ATOM 669 O O . VAL A 1 89 ? 6.323 2.313 -4.705 1.00 95.38 89 VAL A O 1
ATOM 672 N N . LEU A 1 90 ? 7.502 1.355 -3.027 1.00 93.44 90 LEU A N 1
ATOM 673 C CA . LEU A 1 90 ? 8.435 2.459 -2.779 1.00 93.44 90 LEU A CA 1
ATOM 674 C C . LEU A 1 90 ? 9.900 2.019 -2.863 1.00 93.44 90 LEU A C 1
ATOM 676 O O . LEU A 1 90 ? 10.241 0.876 -2.549 1.00 93.44 90 LEU A O 1
ATOM 680 N N . ASP A 1 91 ? 10.785 2.962 -3.186 1.00 90.94 91 ASP A N 1
ATOM 681 C CA . ASP A 1 91 ? 12.243 2.779 -3.152 1.00 90.94 91 ASP A CA 1
ATOM 682 C C . ASP A 1 91 ? 12.762 2.857 -1.701 1.00 90.94 91 ASP A C 1
ATOM 684 O O . ASP A 1 91 ? 13.368 3.845 -1.263 1.00 90.94 91 ASP A O 1
ATOM 688 N N . VAL A 1 92 ? 12.446 1.817 -0.924 1.00 89.38 92 VAL A N 1
ATOM 689 C CA . VAL A 1 92 ? 12.828 1.633 0.485 1.00 89.38 92 VAL A CA 1
ATOM 690 C C . VAL A 1 92 ? 13.487 0.271 0.695 1.00 89.38 92 VAL A C 1
ATOM 692 O O . VAL A 1 92 ? 13.316 -0.641 -0.107 1.00 89.38 92 VAL A O 1
ATOM 695 N N . ALA A 1 93 ? 14.243 0.117 1.784 1.00 86.88 93 ALA A N 1
ATOM 696 C CA . ALA A 1 93 ? 14.935 -1.137 2.093 1.00 86.88 93 ALA A CA 1
ATOM 697 C C . ALA A 1 93 ? 14.044 -2.160 2.817 1.00 86.88 93 ALA A C 1
ATOM 699 O O . ALA A 1 93 ? 14.203 -3.364 2.629 1.00 86.88 93 ALA A O 1
ATOM 700 N N . THR A 1 94 ? 13.116 -1.686 3.649 1.00 88.69 94 THR A N 1
ATOM 701 C CA . THR A 1 94 ? 12.375 -2.529 4.592 1.00 88.69 94 THR A CA 1
ATOM 702 C C . THR A 1 94 ? 10.926 -2.672 4.159 1.00 88.69 94 THR A C 1
ATOM 704 O O . THR A 1 94 ? 10.266 -1.685 3.839 1.00 88.69 94 THR A O 1
ATOM 707 N N . ALA A 1 95 ? 10.427 -3.906 4.163 1.00 92.38 95 ALA A N 1
ATOM 708 C CA . ALA A 1 95 ? 9.009 -4.175 3.989 1.00 92.38 95 ALA A CA 1
ATOM 709 C C . ALA A 1 95 ? 8.261 -3.886 5.288 1.00 92.38 95 ALA A C 1
ATOM 711 O O . ALA A 1 95 ? 8.708 -4.306 6.354 1.00 92.38 95 ALA A O 1
ATOM 712 N N . LEU A 1 96 ? 7.136 -3.175 5.203 1.00 93.44 96 LEU A N 1
ATOM 713 C CA . LEU A 1 96 ? 6.359 -2.776 6.377 1.00 93.44 96 LEU A CA 1
ATOM 714 C C . LEU A 1 96 ? 4.881 -3.127 6.220 1.00 93.44 96 LEU A C 1
ATOM 716 O O . LEU A 1 96 ? 4.337 -3.108 5.117 1.00 93.44 96 LEU A O 1
ATOM 720 N N . VAL A 1 97 ? 4.222 -3.357 7.351 1.00 93.88 97 VAL A N 1
ATOM 721 C CA . VAL A 1 97 ? 2.764 -3.324 7.485 1.00 93.88 97 VAL A CA 1
ATOM 722 C C .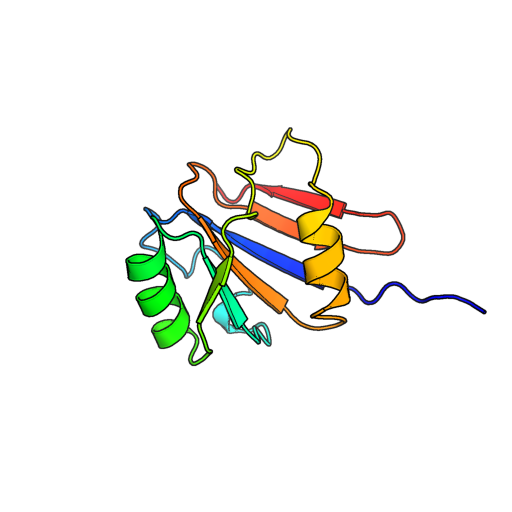 VAL A 1 97 ? 2.408 -2.194 8.432 1.00 93.88 97 VAL A C 1
ATOM 724 O O . VAL A 1 97 ? 2.927 -2.130 9.549 1.00 93.88 97 VAL A O 1
ATOM 727 N N . LEU A 1 98 ? 1.529 -1.313 7.972 1.00 93.12 98 LEU A N 1
ATOM 728 C CA . LEU A 1 98 ? 0.973 -0.227 8.755 1.00 93.12 98 LEU A CA 1
ATOM 729 C C . LEU A 1 98 ? -0.508 -0.499 8.977 1.00 93.12 98 LEU A C 1
ATOM 731 O O . LEU A 1 98 ? -1.269 -0.659 8.023 1.00 93.12 98 LEU A O 1
ATOM 735 N N . ASP A 1 99 ? -0.902 -0.546 10.239 1.00 92.25 99 ASP A N 1
ATOM 736 C CA . ASP A 1 99 ? -2.283 -0.713 10.671 1.00 92.25 99 ASP A CA 1
ATOM 737 C C . ASP A 1 99 ? -2.691 0.547 11.444 1.00 92.25 99 ASP A C 1
ATOM 739 O O . ASP A 1 99 ? -2.030 0.903 12.424 1.00 92.25 99 ASP A O 1
ATOM 743 N N . ARG A 1 100 ? -3.763 1.220 11.014 1.00 90.38 100 ARG A N 1
ATOM 744 C CA . ARG A 1 100 ? -4.345 2.366 11.725 1.00 90.38 100 ARG A CA 1
ATOM 745 C C . ARG A 1 100 ? -5.613 1.945 12.450 1.00 90.38 100 ARG A C 1
ATOM 747 O O . ARG A 1 100 ? -6.537 1.422 11.825 1.00 90.38 100 ARG A O 1
ATOM 754 N N . ASP A 1 101 ? -5.671 2.228 13.743 1.00 88.38 101 ASP A N 1
ATOM 755 C CA . ASP A 1 101 ? -6.861 2.070 14.574 1.00 88.38 101 ASP A CA 1
ATOM 756 C C . ASP A 1 101 ? -7.152 3.352 15.379 1.00 88.38 101 ASP A C 1
ATOM 758 O O . ASP A 1 101 ? -6.587 4.414 15.118 1.00 88.38 101 ASP A O 1
ATOM 762 N N . THR A 1 102 ? -8.054 3.273 16.362 1.00 84.75 102 THR A N 1
ATOM 763 C CA . THR A 1 102 ? -8.441 4.418 17.205 1.00 84.75 102 THR A CA 1
ATOM 764 C C . THR A 1 102 ? -7.322 4.951 18.107 1.00 84.75 102 THR A C 1
ATOM 766 O O . THR A 1 102 ? -7.458 6.041 18.658 1.00 84.75 102 THR A O 1
ATOM 769 N N . ALA A 1 103 ? -6.255 4.179 18.327 1.00 85.25 103 ALA A N 1
ATOM 770 C CA . ALA A 1 103 ? -5.071 4.590 19.076 1.00 85.25 103 ALA A CA 1
ATOM 771 C C . ALA A 1 103 ? -3.987 5.202 18.169 1.00 85.25 103 ALA A C 1
ATOM 773 O O . ALA A 1 103 ? -3.024 5.776 18.681 1.00 85.25 103 ALA A O 1
ATOM 774 N N . GLY A 1 104 ? -4.156 5.124 16.845 1.00 87.94 104 GLY A N 1
ATOM 775 C CA . GLY A 1 104 ? -3.247 5.674 15.847 1.00 87.94 104 GLY A CA 1
ATOM 776 C C . GLY A 1 104 ? -2.603 4.590 14.989 1.00 87.94 104 GLY A C 1
ATOM 777 O O . GLY A 1 104 ? -3.189 3.541 14.729 1.00 87.94 104 GLY A O 1
ATOM 778 N N . TRP A 1 105 ? -1.396 4.874 14.506 1.00 90.88 105 TRP A N 1
ATOM 779 C CA . TRP A 1 105 ? -0.651 3.960 13.651 1.00 90.88 105 TRP A CA 1
ATOM 780 C C . TRP A 1 105 ? 0.175 2.964 14.457 1.00 90.88 105 TRP A C 1
ATOM 782 O O . TRP A 1 105 ? 0.916 3.333 15.367 1.00 90.88 105 TRP A O 1
ATOM 792 N N . SER A 1 106 ? 0.122 1.707 14.038 1.00 91.31 106 SER A N 1
ATOM 793 C CA . SER A 1 106 ? 1.089 0.681 14.404 1.00 91.31 106 SER A CA 1
ATOM 794 C C . SER A 1 106 ? 1.873 0.262 13.162 1.00 91.31 106 SER A C 1
ATOM 796 O O . SER A 1 106 ? 1.300 0.035 12.097 1.00 91.31 106 SER A O 1
ATOM 798 N N . VAL A 1 107 ? 3.199 0.198 13.291 1.00 92.38 107 VAL A N 1
ATOM 799 C CA . VAL A 1 107 ? 4.123 -0.122 12.196 1.00 92.38 107 VAL A CA 1
ATOM 800 C C . VAL A 1 107 ? 4.888 -1.384 12.560 1.00 92.38 107 VAL A C 1
ATOM 802 O O . VAL A 1 107 ? 5.432 -1.497 13.660 1.00 92.38 107 VAL A O 1
ATOM 805 N N . ARG A 1 108 ? 4.935 -2.344 11.638 1.00 92.56 108 ARG A N 1
ATOM 806 C CA . ARG A 1 108 ? 5.659 -3.609 11.803 1.00 92.56 108 ARG A CA 1
ATOM 807 C C . ARG A 1 108 ? 6.547 -3.853 10.593 1.00 92.56 108 ARG A C 1
ATOM 809 O O . ARG A 1 108 ? 6.072 -3.726 9.469 1.00 92.56 108 ARG A O 1
ATOM 816 N N . ALA A 1 109 ? 7.807 -4.218 10.817 1.00 91.62 109 ALA A N 1
ATOM 817 C CA . ALA A 1 109 ? 8.648 -4.755 9.750 1.00 91.62 109 ALA A CA 1
ATOM 818 C C . ALA A 1 109 ? 8.260 -6.193 9.414 1.00 91.62 109 ALA A C 1
ATOM 820 O O . ALA A 1 109 ? 7.843 -6.957 10.286 1.00 91.62 109 ALA A O 1
ATOM 821 N N . LEU A 1 110 ? 8.423 -6.531 8.140 1.00 86.19 110 LEU A N 1
ATOM 822 C CA . LEU A 1 110 ? 8.418 -7.893 7.635 1.00 86.19 110 LEU A CA 1
ATOM 823 C C . LEU A 1 110 ? 9.874 -8.263 7.332 1.00 86.19 110 LEU A C 1
ATOM 825 O O . LEU A 1 110 ? 10.462 -7.706 6.398 1.00 86.19 110 LEU A O 1
ATOM 829 N N . ASP A 1 111 ? 10.438 -9.142 8.161 1.00 71.31 111 ASP A N 1
ATOM 830 C CA . ASP A 1 111 ? 11.778 -9.721 7.988 1.00 71.31 111 ASP A CA 1
ATOM 831 C C . ASP A 1 111 ? 11.768 -10.864 6.960 1.00 71.31 111 ASP A C 1
ATOM 833 O O . ASP A 1 111 ? 10.802 -11.664 6.963 1.00 71.31 111 ASP A O 1
#

Foldseek 3Di:
DDPFLFKEKEKEAELPDPDPVLVPCPLVFQAAEEEEEPVSVVSSVVVCVVNVHYYDYDNPDDADDQPDPDDVVVVVVCVVQRNGYHYYHYNYDWIWMWIQGPVGIHIDTRD

Radius of gyration: 12.99 Å; chains: 1; bounding box: 36×27×32 Å

pLDDT: mean 87.61, std 9.97, range [38.75, 96.69]

Sequence (111 aa):
MSDLQCPARMWVVPAAATDLDRFEGLRSAKVSLVYSDARSLARAVEVADDLGVPVEIRLDLPRLGVADPVPEVLDDLADLHRGEAVALVLDVATALVLDRDTAGWSVRALD

Organism: NCBI:txid634462

Secondary structure (DSSP, 8-state):
-------EEEEEEETT----TTSTTTTTS-EEEEEE-TTTHHHHHHHHHHHT--EEE-TTPPP--TTSPPPHHHHHHHHHTTT-EEEEEES-SSEEEEEEETTEEEEEEE-